Protein AF-A0A5N0E118-F1 (afdb_monomer)

Secondary structure (DSSP, 8-state):
----HHHHHHHHHHHHHHHHHHHHHHHHHHHHHHHHHHHT-STTGGGTHHHHHHHHHHHHHHHHHHHHHHHHHHHHHHHHHHHHHHHHHHHTTS--

Foldseek 3Di:
DPDPVVVLVVVLVVLVVVLVVLVVVLVVLVVVLVVCCVVCPDPNCVVCPVVSVVSVVVSVVSVVVSVVSNVVSVVVNVVSVVVVVVVVVVVVVPPD

Radius of gyration: 22.57 Å; Cα contacts (8 Å, |Δi|>4): 20; chains: 1; bounding box: 47×17×74 Å

Structure (mmCIF, N/CA/C/O backbone):
data_AF-A0A5N0E118-F1
#
_entry.id   AF-A0A5N0E118-F1
#
loop_
_atom_site.group_PDB
_atom_site.id
_atom_site.type_symbol
_atom_site.label_atom_id
_atom_site.label_alt_id
_atom_site.label_comp_id
_atom_site.label_asym_id
_atom_site.label_entity_id
_atom_site.label_seq_id
_atom_site.pdbx_PDB_ins_code
_atom_site.Cartn_x
_atom_site.Cartn_y
_atom_site.Cartn_z
_atom_site.occupancy
_atom_site.B_iso_or_equiv
_atom_site.auth_seq_id
_atom_site.auth_comp_id
_atom_site.auth_asym_id
_atom_site.auth_atom_id
_atom_site.pdbx_PDB_model_num
ATOM 1 N N . MET A 1 1 ? 30.232 -1.888 -22.569 1.00 47.09 1 MET A N 1
ATOM 2 C CA . MET A 1 1 ? 29.477 -2.824 -21.710 1.00 47.09 1 MET A CA 1
ATOM 3 C C . MET A 1 1 ? 28.189 -3.172 -22.433 1.00 47.09 1 MET A C 1
ATOM 5 O O . MET A 1 1 ? 27.470 -2.252 -22.798 1.00 47.09 1 MET A O 1
ATOM 9 N N . LYS A 1 2 ? 27.939 -4.455 -22.715 1.00 54.38 2 LYS A N 1
ATOM 10 C CA . LYS A 1 2 ? 26.610 -4.922 -23.131 1.00 54.38 2 LYS A CA 1
ATOM 11 C C . LYS A 1 2 ? 25.770 -4.949 -21.858 1.00 54.38 2 LYS A C 1
ATOM 13 O O . LYS A 1 2 ? 26.092 -5.720 -20.961 1.00 54.38 2 LYS A O 1
ATOM 18 N N . TYR A 1 3 ? 24.790 -4.065 -21.742 1.00 57.41 3 TYR A N 1
ATOM 19 C CA . TYR A 1 3 ? 23.772 -4.221 -20.711 1.00 57.41 3 TYR A CA 1
ATOM 20 C C . TYR A 1 3 ? 22.953 -5.467 -21.067 1.00 57.41 3 TYR A C 1
ATOM 22 O O . TYR A 1 3 ? 22.568 -5.640 -22.223 1.00 57.41 3 TYR A O 1
ATOM 30 N N . ASP A 1 4 ? 22.772 -6.371 -20.107 1.00 68.00 4 ASP A N 1
ATOM 31 C CA . ASP A 1 4 ? 21.910 -7.539 -20.270 1.00 68.00 4 ASP A CA 1
ATOM 32 C C . ASP A 1 4 ? 20.467 -7.125 -19.972 1.00 68.00 4 ASP A C 1
ATOM 34 O O . ASP A 1 4 ? 20.003 -7.158 -18.832 1.00 68.00 4 ASP A O 1
ATOM 38 N N . PHE A 1 5 ? 19.792 -6.642 -21.011 1.00 64.31 5 PHE A N 1
ATOM 39 C CA . PHE A 1 5 ? 18.444 -6.089 -20.919 1.00 64.31 5 PHE A CA 1
ATOM 40 C C . PHE A 1 5 ? 17.389 -7.142 -20.542 1.00 64.31 5 PHE A C 1
ATOM 42 O O . PHE A 1 5 ? 16.442 -6.810 -19.839 1.00 64.31 5 PHE A O 1
ATOM 49 N N . ASN A 1 6 ? 17.604 -8.422 -20.872 1.00 67.31 6 ASN A N 1
ATOM 50 C CA . ASN A 1 6 ? 16.721 -9.508 -20.427 1.00 67.31 6 ASN A CA 1
ATOM 51 C C . ASN A 1 6 ? 16.780 -9.685 -18.905 1.00 67.31 6 ASN A C 1
ATOM 53 O O . ASN A 1 6 ? 15.761 -9.878 -18.246 1.00 67.31 6 ASN A O 1
ATOM 57 N N . THR A 1 7 ? 17.985 -9.587 -18.341 1.00 66.88 7 THR A N 1
ATOM 58 C CA . THR A 1 7 ? 18.191 -9.619 -16.891 1.00 66.88 7 THR A CA 1
ATOM 59 C C . THR A 1 7 ? 17.564 -8.395 -16.212 1.00 66.88 7 THR A C 1
ATOM 61 O O . THR A 1 7 ? 17.068 -8.495 -15.095 1.00 66.88 7 THR A O 1
ATOM 64 N N . ILE A 1 8 ? 17.533 -7.238 -16.873 1.00 67.62 8 ILE A N 1
ATOM 65 C CA . ILE A 1 8 ? 16.884 -6.023 -16.356 1.00 67.62 8 ILE A CA 1
ATOM 66 C C . ILE A 1 8 ? 15.359 -6.182 -16.304 1.00 67.62 8 ILE A C 1
ATOM 68 O O . ILE A 1 8 ? 14.766 -5.907 -15.262 1.00 67.62 8 ILE A O 1
ATOM 72 N N . ASP A 1 9 ? 14.740 -6.664 -17.382 1.00 69.75 9 ASP A N 1
ATOM 73 C CA . ASP A 1 9 ? 13.287 -6.871 -17.441 1.00 69.75 9 ASP A CA 1
ATOM 74 C C . ASP A 1 9 ? 12.813 -7.894 -16.396 1.00 69.75 9 ASP A C 1
ATOM 76 O O . ASP A 1 9 ? 11.786 -7.689 -15.743 1.00 69.75 9 ASP A O 1
ATOM 80 N N . LEU A 1 10 ? 13.598 -8.956 -16.170 1.00 73.88 10 LEU A N 1
ATOM 81 C CA . LEU A 1 10 ? 13.361 -9.931 -15.099 1.00 73.88 10 LEU A CA 1
ATOM 82 C C . LEU A 1 10 ? 13.359 -9.277 -13.710 1.00 73.88 10 LEU A C 1
ATOM 84 O O . LEU A 1 10 ? 12.400 -9.450 -12.960 1.00 73.88 10 LEU A O 1
ATOM 88 N N . HIS A 1 11 ? 14.378 -8.478 -13.380 1.00 73.69 11 HIS A N 1
ATOM 89 C CA . HIS A 1 11 ? 14.440 -7.800 -12.080 1.00 73.69 11 HIS A CA 1
ATOM 90 C C . HIS A 1 11 ? 13.320 -6.762 -11.901 1.00 73.69 11 HIS A C 1
ATOM 92 O O . HIS A 1 11 ? 12.809 -6.594 -10.795 1.00 73.69 11 HIS A O 1
ATOM 98 N N . VAL A 1 12 ? 12.902 -6.070 -12.967 1.00 76.75 12 VAL A N 1
ATOM 99 C CA . VAL A 1 12 ? 11.754 -5.147 -12.920 1.00 76.75 12 VAL A CA 1
ATOM 100 C C . VAL A 1 12 ? 10.462 -5.907 -12.606 1.00 76.75 12 VAL A C 1
ATOM 102 O O . VAL A 1 12 ? 9.698 -5.475 -11.741 1.00 76.75 12 VAL A O 1
ATOM 105 N N . ALA A 1 13 ? 10.240 -7.061 -13.241 1.00 76.62 13 ALA A N 1
ATOM 106 C CA . ALA A 1 13 ? 9.082 -7.910 -12.967 1.00 76.62 13 ALA A CA 1
ATOM 107 C C . ALA A 1 13 ? 9.087 -8.461 -11.527 1.00 76.62 13 ALA A C 1
ATOM 109 O O . ALA A 1 13 ? 8.049 -8.458 -10.859 1.00 76.62 13 ALA A O 1
ATOM 110 N N . GLU A 1 14 ? 10.249 -8.876 -11.015 1.00 78.50 14 GLU A N 1
ATOM 111 C CA . GLU A 1 14 ? 10.415 -9.294 -9.617 1.00 78.50 14 GLU A CA 1
ATOM 112 C C . GLU A 1 14 ? 10.096 -8.153 -8.643 1.00 78.50 14 GLU A C 1
ATOM 114 O O . GLU A 1 14 ? 9.344 -8.345 -7.686 1.00 78.50 14 GLU A O 1
ATOM 119 N N . LEU A 1 15 ? 10.597 -6.943 -8.908 1.00 78.50 15 LEU A N 1
ATOM 120 C CA . LEU A 1 15 ? 10.321 -5.765 -8.085 1.00 78.50 15 LEU A CA 1
ATOM 121 C C . LEU A 1 15 ? 8.835 -5.387 -8.101 1.00 78.50 15 LEU A C 1
ATOM 123 O O . LEU A 1 15 ? 8.270 -5.089 -7.049 1.00 78.50 15 LEU A O 1
ATOM 127 N N . HIS A 1 16 ? 8.172 -5.450 -9.259 1.00 79.50 16 HIS A N 1
ATOM 128 C CA . HIS A 1 16 ? 6.718 -5.277 -9.347 1.00 79.50 16 HIS A CA 1
ATOM 129 C C . HIS A 1 16 ? 5.968 -6.340 -8.536 1.00 79.50 16 HIS A C 1
ATOM 131 O O . HIS A 1 16 ? 5.013 -6.007 -7.836 1.00 79.50 16 HIS A O 1
ATOM 137 N N . SER A 1 17 ? 6.412 -7.599 -8.571 1.00 81.94 17 SER A N 1
ATOM 138 C CA . SER A 1 17 ? 5.824 -8.674 -7.764 1.00 81.94 17 SER A CA 1
ATOM 139 C C . SER A 1 17 ? 5.966 -8.409 -6.262 1.00 81.94 17 SER A C 1
ATOM 141 O O . SER A 1 17 ? 4.997 -8.561 -5.517 1.00 81.94 17 SER A O 1
ATOM 143 N N . VAL A 1 18 ? 7.140 -7.954 -5.810 1.00 80.44 18 VAL A N 1
ATOM 144 C CA . VAL A 1 18 ? 7.370 -7.573 -4.406 1.00 80.44 18 VAL A CA 1
ATOM 145 C C . VAL A 1 18 ? 6.466 -6.408 -3.999 1.00 80.44 18 VAL A C 1
ATOM 147 O O . VAL A 1 18 ? 5.800 -6.490 -2.968 1.00 80.44 18 VAL A O 1
ATOM 150 N N . VAL A 1 19 ? 6.374 -5.357 -4.822 1.00 81.38 19 VAL A N 1
ATOM 151 C CA . VAL A 1 19 ? 5.490 -4.205 -4.567 1.00 81.38 19 VAL A CA 1
ATOM 152 C C . VAL A 1 19 ? 4.025 -4.639 -4.468 1.00 81.38 19 VAL A C 1
ATOM 154 O O . VAL A 1 19 ? 3.319 -4.205 -3.560 1.00 81.38 19 VAL A O 1
ATOM 157 N N . ASN A 1 20 ? 3.572 -5.541 -5.340 1.00 82.38 20 ASN A N 1
ATOM 158 C CA . ASN A 1 20 ? 2.213 -6.085 -5.283 1.00 82.38 20 ASN A CA 1
ATOM 159 C C . ASN A 1 20 ? 1.967 -6.906 -4.006 1.00 82.38 20 ASN A C 1
ATOM 161 O O . ASN A 1 20 ? 0.898 -6.793 -3.405 1.00 82.38 20 ASN A O 1
ATOM 165 N N . GLY A 1 21 ? 2.953 -7.693 -3.562 1.00 83.56 21 GLY A N 1
ATOM 166 C CA . GLY A 1 21 ? 2.895 -8.411 -2.285 1.00 83.56 21 GLY A CA 1
ATOM 167 C C . GLY A 1 21 ? 2.740 -7.454 -1.102 1.00 83.56 21 GLY A C 1
ATOM 168 O O . GLY A 1 21 ? 1.819 -7.596 -0.301 1.00 83.56 21 GLY A O 1
ATOM 169 N N . MET A 1 22 ? 3.554 -6.399 -1.066 1.00 80.25 22 MET A N 1
ATOM 170 C CA . MET A 1 22 ? 3.471 -5.354 -0.041 1.00 80.25 22 MET A CA 1
ATOM 171 C C . MET A 1 22 ? 2.113 -4.624 -0.061 1.00 80.25 22 MET A C 1
ATOM 173 O O . MET A 1 22 ? 1.557 -4.310 0.991 1.00 80.25 22 MET A O 1
ATOM 177 N N . GLN A 1 23 ? 1.528 -4.391 -1.241 1.00 83.50 23 GLN A N 1
ATOM 178 C CA . GLN A 1 23 ? 0.181 -3.818 -1.379 1.00 83.50 23 GLN A CA 1
ATOM 179 C C . GLN A 1 23 ? -0.903 -4.743 -0.787 1.00 83.50 23 GLN A C 1
ATOM 181 O O . GLN A 1 23 ? -1.874 -4.279 -0.174 1.00 83.50 23 GLN A O 1
ATOM 186 N N . SER A 1 24 ? -0.739 -6.058 -0.957 1.00 85.44 24 SER A N 1
ATOM 187 C CA . SER A 1 24 ? -1.619 -7.064 -0.356 1.00 85.44 24 SER A CA 1
ATOM 188 C C . SER A 1 24 ? -1.526 -7.040 1.171 1.00 85.44 24 SER A C 1
ATOM 190 O O . SER A 1 24 ? -2.559 -7.006 1.841 1.00 85.44 24 SER A O 1
ATOM 192 N N . ASP A 1 25 ? -0.316 -6.930 1.725 1.00 82.50 25 ASP A N 1
ATOM 193 C CA . ASP A 1 25 ? -0.103 -6.833 3.173 1.00 82.50 25 ASP A CA 1
ATOM 194 C C . ASP A 1 25 ? -0.801 -5.611 3.782 1.00 82.50 25 ASP A C 1
ATOM 196 O O . ASP A 1 25 ? -1.472 -5.736 4.807 1.00 82.50 25 ASP A O 1
ATOM 200 N N . VAL A 1 26 ? -0.746 -4.446 3.127 1.00 82.75 26 VAL A N 1
ATOM 201 C CA . VAL A 1 26 ? -1.490 -3.250 3.575 1.00 82.75 26 VAL A CA 1
ATOM 202 C C . VAL A 1 26 ? -2.993 -3.499 3.595 1.00 82.75 26 VAL A C 1
ATOM 204 O O . VAL A 1 26 ? -3.689 -3.094 4.527 1.00 82.75 26 VAL A O 1
ATOM 207 N N . THR A 1 27 ? -3.508 -4.173 2.568 1.00 85.44 27 THR A N 1
ATOM 208 C CA . THR A 1 27 ? -4.933 -4.514 2.483 1.00 85.44 27 THR A CA 1
ATOM 209 C C . THR A 1 27 ? -5.334 -5.435 3.638 1.00 85.44 27 THR A C 1
ATOM 211 O O . THR A 1 27 ? -6.350 -5.195 4.292 1.00 85.44 27 THR A O 1
ATOM 214 N N . ASN A 1 28 ? -4.496 -6.425 3.954 1.00 84.75 28 ASN A N 1
ATOM 215 C CA . ASN A 1 28 ? -4.706 -7.342 5.073 1.00 84.75 28 ASN A CA 1
ATOM 216 C C . ASN A 1 28 ? -4.648 -6.624 6.430 1.00 84.75 28 ASN A C 1
ATOM 218 O O . ASN A 1 28 ? -5.510 -6.853 7.280 1.00 84.75 28 ASN A O 1
ATOM 222 N N . VAL A 1 29 ? -3.688 -5.714 6.628 1.00 82.38 29 VAL A N 1
ATOM 223 C CA . VAL A 1 29 ? -3.577 -4.890 7.845 1.00 82.38 29 VAL A CA 1
ATOM 224 C C . VAL A 1 29 ? -4.813 -4.009 8.028 1.00 82.38 29 VAL A C 1
ATOM 226 O O . VAL A 1 29 ? -5.370 -3.952 9.124 1.00 82.38 29 VAL A O 1
ATOM 2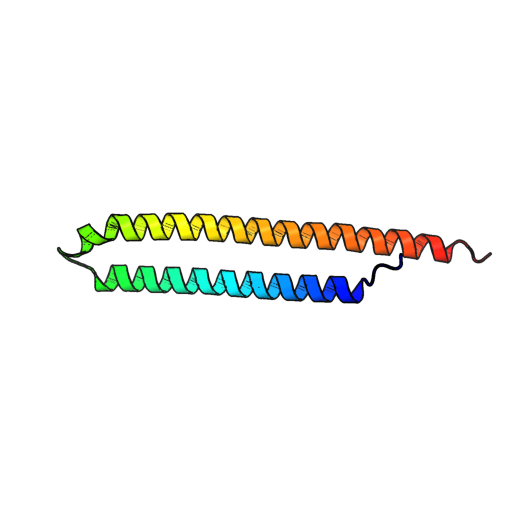29 N N . ASN A 1 30 ? -5.303 -3.380 6.957 1.00 83.44 30 ASN A N 1
ATOM 230 C CA . ASN A 1 30 ? -6.529 -2.583 7.001 1.00 83.44 30 ASN A CA 1
ATOM 231 C C . ASN A 1 30 ? -7.764 -3.437 7.324 1.00 83.44 30 ASN A C 1
ATOM 233 O O . ASN A 1 30 ? -8.620 -3.004 8.096 1.00 83.44 30 ASN A O 1
ATOM 237 N N . ALA A 1 31 ? -7.854 -4.656 6.788 1.00 85.44 31 ALA A N 1
ATOM 238 C CA . ALA A 1 31 ? -8.936 -5.582 7.116 1.00 85.44 31 ALA A CA 1
ATOM 239 C C . ALA A 1 31 ? -8.893 -6.012 8.595 1.00 85.44 31 ALA A C 1
ATOM 241 O O . ALA A 1 31 ? -9.916 -5.983 9.281 1.00 85.44 31 ALA A O 1
ATOM 242 N N . LEU A 1 32 ? -7.703 -6.334 9.115 1.00 83.44 32 LEU A N 1
ATOM 243 C CA . LEU A 1 32 ? -7.469 -6.611 10.538 1.00 83.44 32 LEU A CA 1
ATOM 244 C C . LEU A 1 32 ? -7.856 -5.422 11.421 1.00 83.44 32 LEU A C 1
ATOM 246 O O . LEU A 1 32 ? -8.503 -5.617 12.448 1.00 83.44 32 LEU A O 1
ATOM 250 N N . LYS A 1 33 ? -7.525 -4.195 11.002 1.00 7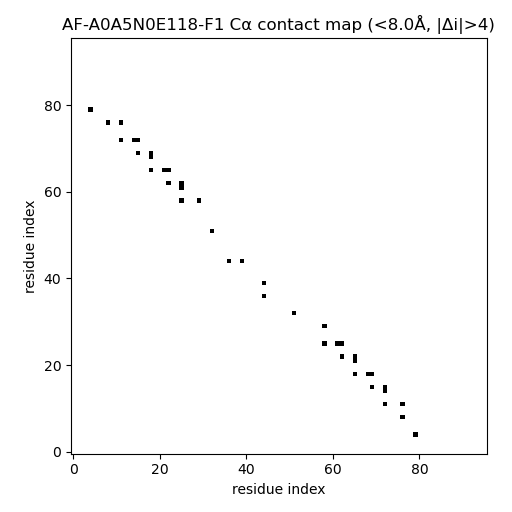9.56 33 LYS A N 1
ATOM 251 C CA . LYS A 1 33 ? -7.930 -2.963 11.690 1.00 79.56 33 LYS A CA 1
ATOM 252 C C . LYS A 1 33 ? -9.449 -2.859 11.806 1.00 79.56 33 LYS A C 1
ATOM 254 O O . LYS A 1 33 ? -9.965 -2.630 12.894 1.00 79.56 33 LYS A O 1
ATOM 259 N N . GLN A 1 34 ? -10.169 -3.041 10.698 1.00 82.19 34 GLN A N 1
ATOM 260 C CA . GLN A 1 34 ? -11.634 -2.959 10.691 1.00 82.19 34 GLN A CA 1
ATOM 261 C C . GLN A 1 34 ? -12.271 -4.037 11.567 1.00 82.19 34 GLN A C 1
ATOM 263 O O . GLN A 1 34 ? -13.229 -3.766 12.293 1.00 82.19 34 GLN A O 1
ATOM 268 N N . LYS A 1 35 ? -11.698 -5.244 11.556 1.00 83.81 35 LYS A N 1
ATOM 269 C CA . LYS A 1 35 ? -12.114 -6.316 12.456 1.00 83.81 35 LYS A CA 1
ATOM 270 C C . LYS A 1 35 ? -11.903 -5.929 13.920 1.00 83.81 35 LYS A C 1
ATOM 272 O O . LYS A 1 35 ? -12.840 -6.027 14.698 1.00 83.81 35 L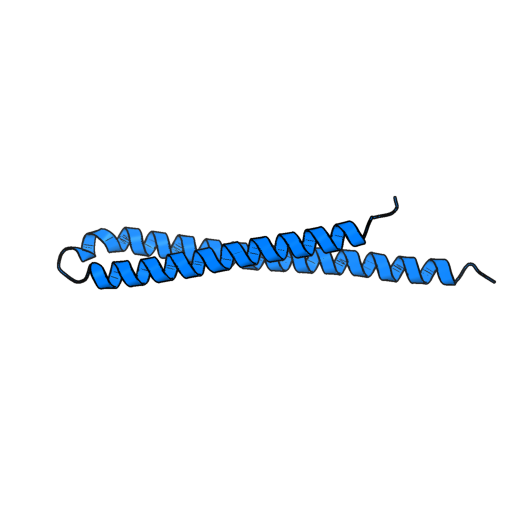YS A O 1
ATOM 277 N N . LEU A 1 36 ? -10.728 -5.405 14.276 1.00 79.38 36 LEU A N 1
ATOM 278 C CA . LEU A 1 36 ? -10.442 -4.936 15.635 1.00 79.38 36 LEU A CA 1
ATOM 279 C C . LEU A 1 36 ? -11.396 -3.820 16.073 1.00 79.38 36 LEU A 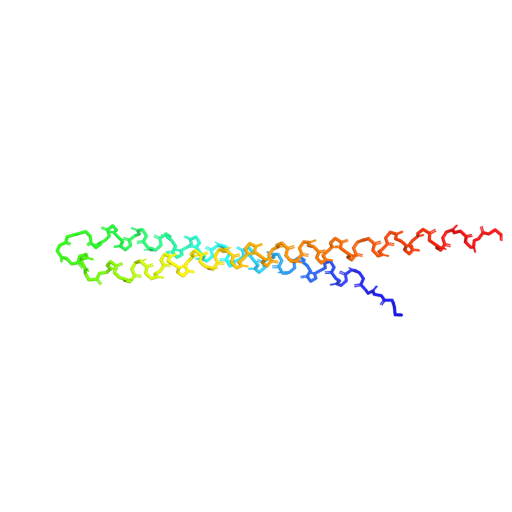C 1
ATOM 281 O O . LEU A 1 36 ? -11.901 -3.870 17.185 1.00 79.38 36 LEU A O 1
ATOM 285 N N . LEU A 1 37 ? -11.689 -2.843 15.212 1.00 77.81 37 LEU A N 1
ATOM 286 C CA . LEU A 1 37 ? -12.655 -1.780 15.517 1.00 77.81 37 LEU A CA 1
ATOM 287 C C . LEU A 1 37 ? -14.068 -2.324 15.758 1.00 77.81 37 LEU A C 1
ATOM 289 O O . LEU A 1 37 ? -14.780 -1.811 16.618 1.00 77.81 37 LEU A O 1
ATOM 293 N N . THR A 1 38 ? -14.452 -3.365 15.021 1.00 82.44 38 THR A N 1
ATOM 294 C CA . THR A 1 38 ? -15.741 -4.047 15.196 1.00 82.44 38 THR A CA 1
ATOM 295 C C . THR A 1 38 ? -15.770 -4.854 16.496 1.00 82.44 38 THR A C 1
ATOM 297 O O . THR A 1 38 ? -16.749 -4.791 17.232 1.00 82.44 38 THR A O 1
ATOM 300 N N . ASP A 1 39 ? -14.691 -5.571 16.811 1.00 79.12 39 ASP A N 1
ATOM 301 C CA . ASP A 1 39 ? -14.592 -6.402 18.016 1.00 79.12 39 ASP A CA 1
ATOM 302 C C . ASP A 1 39 ? -14.472 -5.549 19.296 1.00 79.12 39 ASP A C 1
ATOM 304 O O . ASP A 1 39 ? -14.886 -5.971 20.375 1.00 79.12 39 ASP A O 1
ATOM 308 N N . LEU A 1 40 ? -13.924 -4.333 19.190 1.00 75.62 40 LEU A N 1
ATOM 309 C C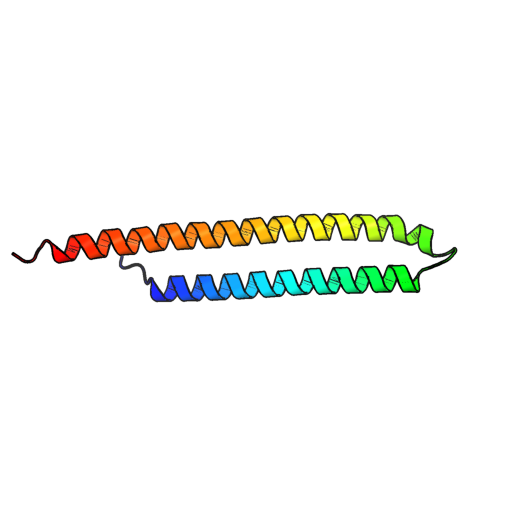A . LEU A 1 40 ? -13.654 -3.435 20.317 1.00 75.62 40 LEU A CA 1
ATOM 310 C C . LEU A 1 40 ? -14.785 -2.437 20.616 1.00 75.62 40 LEU A C 1
ATOM 312 O O . LEU A 1 40 ? -14.580 -1.511 21.401 1.00 75.62 40 LEU A O 1
ATOM 316 N N . THR A 1 41 ? -15.986 -2.598 20.051 1.00 70.44 41 THR A N 1
ATOM 317 C CA . THR A 1 41 ? -17.106 -1.681 20.325 1.00 70.44 41 THR A CA 1
ATOM 318 C C . THR A 1 41 ? -17.507 -1.693 21.809 1.00 70.44 41 THR A C 1
ATOM 320 O O . THR A 1 41 ? -17.882 -2.735 22.345 1.00 70.44 41 THR A O 1
ATOM 323 N N . GLY A 1 42 ? -17.454 -0.533 22.480 1.00 69.19 42 GLY A N 1
ATOM 324 C CA . GLY A 1 42 ? -17.841 -0.359 23.889 1.00 69.19 42 GLY A CA 1
ATOM 325 C C . GLY A 1 42 ? -16.832 0.459 24.706 1.00 69.19 42 GLY A C 1
ATOM 326 O O . GLY A 1 42 ? -15.917 1.065 24.156 1.00 69.19 42 GLY A O 1
ATOM 327 N N . ALA A 1 43 ? -16.969 0.466 26.038 1.00 62.91 43 ALA A N 1
ATOM 328 C CA . ALA A 1 43 ? -16.121 1.252 26.952 1.00 62.91 43 ALA A CA 1
ATOM 329 C C . ALA A 1 43 ? -14.608 0.919 26.882 1.00 62.91 43 ALA A C 1
ATOM 331 O O . ALA A 1 43 ? -13.792 1.689 27.381 1.00 62.91 43 ALA A O 1
ATOM 332 N N . GLY A 1 44 ? -14.225 -0.196 26.243 1.00 65.44 44 GLY A N 1
ATOM 333 C CA . GLY A 1 44 ? -12.831 -0.576 25.982 1.00 65.44 44 GLY A CA 1
ATOM 334 C C . GLY A 1 44 ? -12.197 0.068 24.739 1.00 65.44 44 GLY A C 1
ATOM 335 O O . GLY A 1 44 ? -10.981 -0.012 24.589 1.00 65.44 44 GLY A O 1
ATOM 336 N N . ALA A 1 45 ? -12.974 0.729 23.871 1.00 69.62 45 ALA A N 1
ATOM 337 C CA . ALA A 1 45 ? -12.496 1.293 22.601 1.00 69.62 45 ALA A CA 1
ATOM 338 C C . ALA A 1 45 ? -11.542 2.489 22.770 1.00 69.62 45 ALA A C 1
ATOM 340 O O . ALA A 1 45 ? -10.606 2.649 21.986 1.00 69.62 45 ALA A O 1
ATOM 341 N N . ALA A 1 46 ? -11.742 3.303 23.813 1.00 69.44 46 ALA A N 1
ATOM 342 C CA . ALA A 1 46 ? -11.028 4.569 24.011 1.00 69.44 46 ALA A CA 1
ATOM 343 C C . ALA A 1 46 ? -9.499 4.400 24.151 1.00 69.44 46 ALA A C 1
ATOM 345 O O . ALA A 1 46 ? -8.737 5.292 23.790 1.00 69.44 46 ALA A O 1
ATOM 346 N N . GLY A 1 47 ? -9.026 3.241 24.628 1.00 72.81 47 GLY A N 1
ATOM 347 C CA . GLY A 1 47 ? -7.590 2.943 24.723 1.00 72.81 47 GLY A CA 1
ATOM 348 C C . GLY A 1 47 ? -6.927 2.623 23.378 1.00 72.81 47 GLY A C 1
ATOM 349 O O . GLY A 1 47 ? -5.709 2.735 23.247 1.00 72.81 47 GLY A O 1
ATOM 350 N N . TYR A 1 48 ? -7.713 2.247 22.368 1.00 76.44 48 TYR A N 1
ATOM 351 C CA . TYR A 1 48 ? -7.204 1.821 21.066 1.00 76.44 48 TYR A CA 1
ATOM 352 C C . TYR A 1 48 ? -7.173 2.944 20.034 1.00 76.44 48 TYR A C 1
ATOM 354 O O . TYR A 1 48 ? -6.505 2.788 19.018 1.00 76.44 48 TYR A O 1
ATOM 362 N N . GLU A 1 49 ? -7.811 4.087 20.288 1.00 77.94 49 GLU A N 1
ATOM 363 C CA . GLU A 1 49 ? -7.863 5.216 19.347 1.00 77.94 49 GLU A CA 1
ATOM 364 C C . GLU A 1 49 ? -6.468 5.683 18.915 1.00 77.94 49 GLU A C 1
ATOM 366 O O . GLU A 1 49 ? -6.211 5.854 17.726 1.00 77.94 49 GLU A O 1
ATOM 371 N N . GLN A 1 50 ? -5.529 5.806 19.860 1.00 80.50 50 GLN A N 1
ATOM 372 C CA . GLN A 1 50 ? -4.148 6.202 19.559 1.00 80.50 50 GLN A CA 1
ATOM 373 C C . GLN A 1 50 ? -3.406 5.148 18.730 1.00 80.50 50 GLN A C 1
ATOM 375 O O . GLN A 1 50 ? -2.660 5.491 17.813 1.00 80.50 50 GLN A O 1
ATOM 380 N N . ILE A 1 51 ? -3.625 3.864 19.026 1.00 81.19 51 ILE A N 1
ATOM 381 C CA . ILE A 1 51 ? -3.013 2.750 18.291 1.00 81.19 51 ILE A CA 1
ATOM 382 C C . ILE A 1 51 ? -3.581 2.694 16.869 1.00 81.19 51 ILE A C 1
ATOM 384 O O . ILE A 1 51 ? -2.823 2.543 15.914 1.00 81.19 51 ILE A O 1
ATOM 388 N N . MET A 1 52 ? -4.894 2.871 16.718 1.00 80.88 52 MET A N 1
ATOM 389 C CA . MET A 1 52 ? -5.580 2.891 15.426 1.00 80.88 52 MET A CA 1
ATOM 390 C C . MET A 1 52 ? -5.151 4.096 14.587 1.00 80.88 52 MET A C 1
ATOM 392 O O . MET A 1 52 ? -4.835 3.930 13.413 1.00 80.88 52 MET A O 1
ATOM 396 N N . ALA A 1 53 ? -5.034 5.280 15.192 1.00 83.69 53 ALA A N 1
ATOM 397 C CA . ALA A 1 53 ? -4.524 6.473 14.520 1.00 83.69 53 ALA A CA 1
ATOM 398 C C . ALA A 1 53 ? -3.060 6.305 14.075 1.00 83.69 53 ALA A C 1
ATOM 400 O O . ALA A 1 53 ? -2.697 6.677 12.957 1.00 83.69 53 ALA A O 1
ATOM 401 N N . ALA A 1 54 ? -2.212 5.707 14.919 1.00 84.31 54 ALA A N 1
ATOM 402 C CA . ALA A 1 54 ? -0.829 5.404 14.562 1.00 84.31 54 ALA A CA 1
ATOM 403 C C . ALA A 1 54 ? -0.742 4.365 13.433 1.00 84.31 54 ALA A C 1
ATOM 405 O O . ALA A 1 54 ? 0.100 4.496 12.541 1.00 84.31 54 ALA A O 1
ATOM 406 N N . LEU A 1 55 ? -1.610 3.350 13.454 1.00 82.75 55 LEU A N 1
ATOM 407 C CA . LEU A 1 55 ? -1.696 2.337 12.407 1.00 82.75 55 LEU A CA 1
ATOM 408 C C . LEU A 1 55 ? -2.158 2.941 11.077 1.00 82.75 55 LEU A C 1
ATOM 410 O O . LEU A 1 55 ? -1.578 2.618 10.042 1.00 82.75 55 LEU A O 1
ATOM 414 N N . ASP A 1 56 ? -3.133 3.849 11.102 1.00 83.94 56 ASP A N 1
ATOM 415 C CA . ASP A 1 56 ? -3.607 4.558 9.910 1.00 83.94 56 ASP A CA 1
ATOM 416 C C . ASP A 1 56 ? -2.52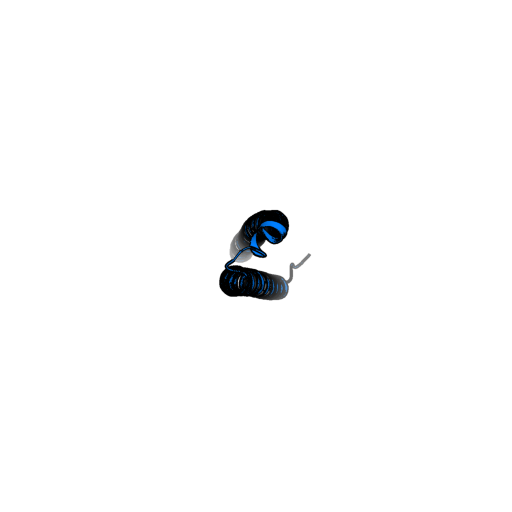5 5.438 9.301 1.00 83.94 56 ASP A C 1
ATOM 418 O O . ASP A 1 56 ? -2.248 5.343 8.106 1.00 83.94 56 ASP A O 1
ATOM 422 N N . ASN A 1 57 ? -1.841 6.223 10.132 1.00 86.50 57 ASN A N 1
ATOM 423 C CA . ASN A 1 57 ? -0.735 7.055 9.679 1.00 86.50 57 ASN A CA 1
ATOM 424 C C . ASN A 1 57 ? 0.378 6.203 9.040 1.00 86.50 57 ASN A C 1
ATOM 426 O O . ASN A 1 57 ? 0.813 6.473 7.920 1.00 86.50 57 ASN A O 1
ATOM 430 N N . LYS A 1 58 ? 0.787 5.113 9.705 1.00 83.50 58 LYS A N 1
ATOM 431 C CA . LYS A 1 58 ? 1.803 4.192 9.173 1.00 83.50 58 LYS A CA 1
ATOM 432 C C . LYS A 1 58 ? 1.355 3.522 7.874 1.00 83.50 58 LYS A C 1
ATOM 434 O O . LYS A 1 58 ? 2.161 3.422 6.953 1.00 83.50 58 LYS A O 1
ATOM 439 N N . SER A 1 59 ? 0.094 3.103 7.780 1.00 82.06 59 SER A N 1
ATOM 440 C CA . SER A 1 59 ? -0.458 2.474 6.572 1.00 82.06 59 SER A CA 1
ATOM 441 C C . SER A 1 59 ? -0.504 3.453 5.399 1.00 82.06 59 SER A C 1
ATOM 443 O O . SER A 1 59 ? -0.181 3.082 4.272 1.00 82.06 59 SER A O 1
ATOM 445 N N . GLN A 1 60 ? -0.832 4.720 5.659 1.00 84.69 60 GLN A N 1
ATOM 446 C CA . GLN A 1 60 ? -0.809 5.776 4.650 1.00 84.69 60 GLN A CA 1
ATOM 447 C C . GLN A 1 60 ? 0.618 6.064 4.163 1.00 84.69 60 GLN A C 1
ATOM 449 O O . GLN A 1 60 ? 0.865 6.024 2.960 1.00 84.69 60 GLN A O 1
ATOM 454 N N . ILE A 1 61 ? 1.578 6.252 5.078 1.00 83.94 61 ILE A N 1
ATOM 455 C CA . ILE A 1 61 ? 2.999 6.446 4.730 1.00 83.94 61 ILE A CA 1
ATOM 456 C C . ILE A 1 61 ? 3.532 5.268 3.910 1.00 83.94 61 ILE A C 1
ATOM 458 O O . ILE A 1 61 ? 4.295 5.457 2.958 1.00 83.94 61 ILE A O 1
ATOM 462 N N . TYR A 1 62 ? 3.146 4.048 4.276 1.00 81.62 62 TYR A N 1
ATOM 463 C CA . TYR A 1 62 ? 3.577 2.849 3.575 1.00 81.62 62 TYR A CA 1
ATOM 464 C C . TYR A 1 62 ? 2.996 2.786 2.155 1.00 81.62 62 TYR A C 1
ATOM 466 O O . TYR A 1 62 ? 3.752 2.578 1.209 1.00 81.62 62 TYR A O 1
ATOM 474 N N . ASN A 1 63 ? 1.700 3.068 1.976 1.00 84.06 63 ASN A N 1
ATOM 475 C CA . ASN A 1 63 ? 1.077 3.188 0.651 1.00 84.06 63 ASN A CA 1
ATOM 476 C C . ASN A 1 63 ? 1.742 4.267 -0.215 1.00 84.06 63 ASN A C 1
ATOM 478 O O . ASN A 1 63 ? 2.028 4.033 -1.389 1.00 84.06 63 ASN A O 1
ATOM 482 N N . ASP A 1 64 ? 2.031 5.436 0.353 1.00 85.62 64 ASP A N 1
ATOM 483 C CA . ASP A 1 64 ? 2.708 6.514 -0.371 1.00 85.62 64 ASP A CA 1
ATOM 484 C C . ASP A 1 64 ? 4.119 6.099 -0.798 1.00 85.62 64 ASP A C 1
ATOM 486 O O . ASP A 1 64 ? 4.558 6.396 -1.912 1.00 85.62 64 ASP A O 1
ATOM 490 N N . THR A 1 65 ? 4.832 5.385 0.073 1.00 81.56 65 THR A N 1
ATOM 491 C CA . THR A 1 65 ? 6.160 4.834 -0.222 1.00 81.56 65 THR A CA 1
ATOM 492 C C . THR A 1 65 ? 6.098 3.787 -1.332 1.00 81.56 65 THR A C 1
ATOM 494 O O . THR A 1 65 ? 6.915 3.843 -2.250 1.00 81.56 65 THR A O 1
ATOM 497 N N . LEU A 1 66 ? 5.112 2.885 -1.307 1.00 83.25 66 LEU A N 1
ATOM 498 C CA . LEU A 1 66 ? 4.904 1.893 -2.366 1.00 83.25 66 LEU A CA 1
ATOM 499 C C . LEU A 1 66 ? 4.594 2.543 -3.711 1.00 83.25 66 LEU A C 1
ATOM 501 O O . LEU A 1 66 ? 5.187 2.173 -4.722 1.00 83.25 66 LEU A O 1
ATOM 505 N N . ASN A 1 67 ? 3.727 3.556 -3.724 1.00 84.06 67 AS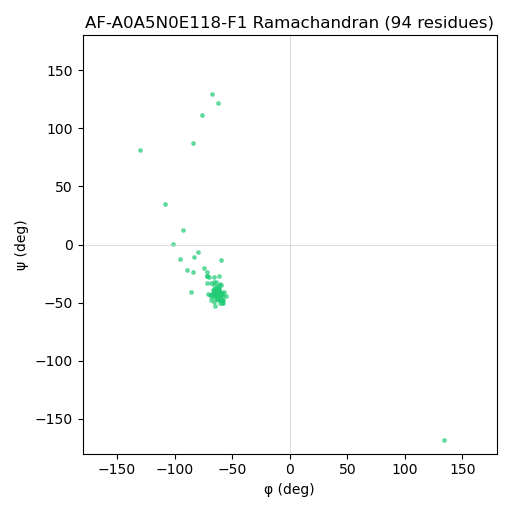N A N 1
ATOM 506 C CA . ASN A 1 67 ? 3.414 4.296 -4.941 1.00 84.06 67 ASN A CA 1
ATOM 507 C C . ASN A 1 67 ? 4.657 4.981 -5.521 1.00 84.06 67 ASN A C 1
ATOM 509 O O . ASN A 1 67 ? 4.900 4.897 -6.724 1.00 84.06 67 ASN A O 1
ATOM 513 N N . LYS A 1 68 ? 5.477 5.614 -4.672 1.00 84.38 68 LYS A N 1
ATOM 514 C CA . LYS A 1 68 ? 6.752 6.218 -5.091 1.00 84.38 68 LYS A CA 1
ATOM 515 C C . LYS A 1 68 ? 7.728 5.176 -5.629 1.00 84.38 68 LYS A C 1
ATOM 517 O O . LYS A 1 68 ? 8.360 5.425 -6.650 1.00 84.38 68 LYS A O 1
ATOM 522 N N . LEU A 1 69 ? 7.833 4.019 -4.974 1.00 81.75 69 LEU A N 1
ATOM 523 C CA . LEU A 1 69 ? 8.696 2.928 -5.418 1.00 81.75 69 LEU A CA 1
ATOM 524 C C . LEU A 1 69 ? 8.249 2.391 -6.782 1.00 81.75 69 LEU A C 1
ATOM 526 O O . LEU A 1 69 ? 9.078 2.252 -7.676 1.00 81.75 69 LEU A O 1
ATOM 530 N N . ARG A 1 70 ? 6.944 2.175 -6.975 1.00 83.81 70 ARG A N 1
ATOM 531 C CA . ARG A 1 70 ? 6.380 1.748 -8.261 1.00 83.81 70 ARG A CA 1
ATOM 532 C C . ARG A 1 70 ? 6.702 2.743 -9.375 1.00 83.81 70 ARG A C 1
ATOM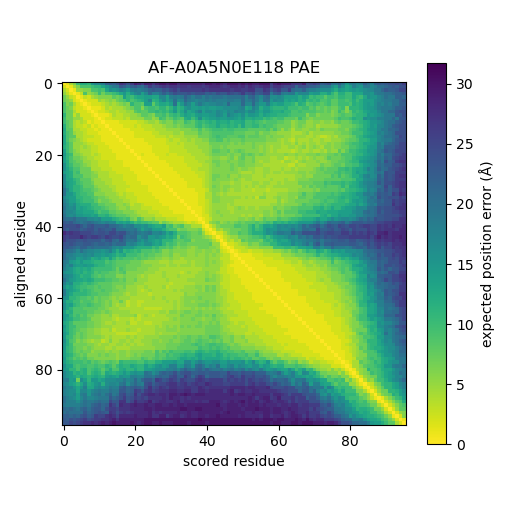 534 O O . ARG A 1 70 ? 7.197 2.343 -10.419 1.00 83.81 70 ARG A O 1
ATOM 541 N N . LEU A 1 71 ? 6.493 4.038 -9.125 1.00 83.62 71 LEU A N 1
ATOM 542 C CA . LEU A 1 71 ? 6.826 5.094 -10.086 1.00 83.62 71 LEU A CA 1
ATOM 543 C C . LEU A 1 71 ? 8.325 5.132 -10.412 1.00 83.62 71 LEU A C 1
ATOM 545 O O . LEU A 1 71 ? 8.685 5.309 -11.571 1.00 83.62 71 LEU A O 1
ATOM 549 N N . ALA A 1 72 ? 9.195 4.944 -9.417 1.00 79.75 72 ALA A N 1
ATOM 550 C CA . ALA A 1 72 ? 10.639 4.901 -9.631 1.00 79.75 72 ALA A CA 1
ATOM 551 C C . ALA A 1 72 ? 11.068 3.683 -10.468 1.00 79.75 72 ALA A C 1
ATOM 553 O O . ALA A 1 72 ? 11.925 3.822 -11.339 1.00 79.75 72 ALA A O 1
ATOM 554 N N . ILE A 1 73 ? 10.456 2.513 -10.240 1.00 79.69 73 ILE A N 1
ATOM 555 C CA . ILE A 1 73 ? 10.684 1.306 -11.049 1.00 79.69 73 ILE A CA 1
ATOM 556 C C . ILE A 1 73 ? 10.227 1.541 -12.493 1.00 79.69 73 ILE A C 1
ATOM 558 O O . ILE A 1 73 ? 10.982 1.259 -13.422 1.00 79.69 73 ILE A O 1
ATOM 562 N N . ASP A 1 74 ? 9.033 2.105 -12.690 1.00 82.12 74 ASP A N 1
ATOM 563 C CA . ASP A 1 74 ? 8.490 2.383 -14.023 1.00 82.12 74 ASP A CA 1
ATOM 564 C C . ASP A 1 74 ? 9.350 3.401 -14.790 1.00 82.12 74 ASP A C 1
ATOM 566 O O . ASP A 1 74 ? 9.580 3.250 -15.991 1.00 82.12 74 ASP A O 1
ATOM 570 N N . GLU A 1 75 ? 9.852 4.434 -14.109 1.00 82.94 75 GLU A N 1
ATOM 571 C CA . GLU A 1 75 ? 10.733 5.438 -14.711 1.00 82.94 75 GLU A CA 1
ATOM 572 C C . GLU A 1 75 ? 12.099 4.844 -15.082 1.00 82.94 75 GLU A C 1
ATOM 574 O O . GLU A 1 75 ? 12.595 5.062 -16.191 1.00 82.94 75 GLU A O 1
ATOM 579 N N . ALA A 1 76 ? 12.681 4.024 -14.200 1.00 76.94 76 ALA A N 1
ATOM 580 C CA . ALA A 1 76 ? 13.911 3.296 -14.495 1.00 76.94 76 ALA A CA 1
ATOM 581 C C . ALA A 1 76 ? 13.732 2.378 -15.717 1.00 76.94 76 ALA A C 1
ATOM 583 O O . ALA A 1 76 ? 14.525 2.451 -16.657 1.00 76.94 76 ALA A O 1
ATOM 584 N N . ALA A 1 77 ? 12.650 1.595 -15.762 1.00 76.38 77 ALA A N 1
ATOM 585 C CA . ALA A 1 77 ? 12.331 0.722 -16.890 1.00 76.38 77 ALA A CA 1
ATOM 586 C C . ALA A 1 77 ? 12.181 1.510 -18.207 1.00 76.38 77 ALA A C 1
ATOM 588 O O . ALA A 1 77 ? 12.739 1.127 -19.241 1.00 76.38 77 ALA A O 1
ATOM 589 N N . LYS A 1 78 ? 11.505 2.669 -18.181 1.00 74.31 78 LYS A N 1
ATOM 590 C CA . LYS A 1 78 ? 11.380 3.546 -19.358 1.00 74.31 78 LYS A CA 1
ATOM 591 C C . LYS A 1 78 ? 12.732 4.039 -19.858 1.00 74.31 78 LYS A C 1
ATOM 593 O O . LYS A 1 78 ? 13.000 3.901 -21.054 1.00 74.31 78 LYS A O 1
ATOM 598 N N . HIS A 1 79 ? 13.587 4.580 -18.990 1.00 71.56 79 HIS A N 1
ATOM 599 C CA . HIS A 1 79 ? 14.920 5.052 -19.383 1.00 71.56 79 HIS A CA 1
ATOM 600 C C . HIS A 1 79 ? 15.789 3.931 -19.970 1.00 71.56 79 HIS A C 1
ATOM 602 O O . HIS A 1 79 ? 16.547 4.151 -20.921 1.00 71.56 79 HIS A O 1
ATOM 608 N N . MET A 1 80 ? 15.637 2.714 -19.452 1.00 66.19 80 MET A N 1
ATOM 609 C CA . ME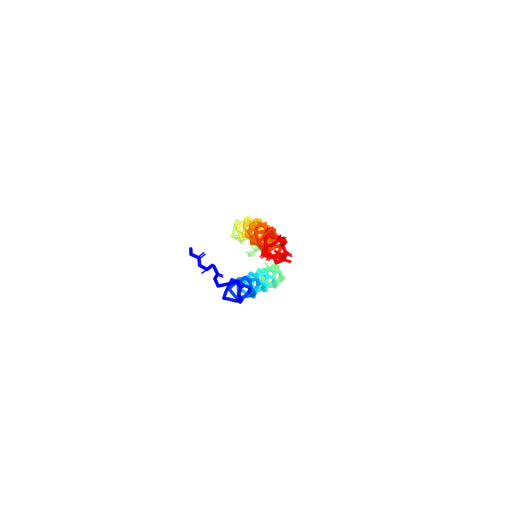T A 1 80 ? 16.344 1.540 -19.955 1.00 66.19 80 MET A CA 1
ATOM 610 C C . MET A 1 80 ? 15.844 1.137 -21.352 1.00 66.19 80 MET A C 1
ATOM 612 O O . MET A 1 80 ? 16.669 0.960 -22.248 1.00 66.19 80 MET A O 1
ATOM 616 N N . SER A 1 81 ? 14.527 1.142 -21.602 1.00 63.47 81 SER A N 1
ATOM 617 C CA . SER A 1 81 ? 13.964 0.865 -22.942 1.00 63.47 81 SER A CA 1
ATOM 618 C C . SER A 1 81 ? 14.350 1.905 -24.012 1.00 63.47 81 SER A C 1
ATOM 620 O O . SER A 1 81 ? 14.546 1.576 -25.181 1.00 63.47 81 SER A O 1
ATOM 622 N N . HIS A 1 82 ? 14.526 3.178 -23.635 1.00 59.34 82 HIS A N 1
ATOM 623 C CA . HIS A 1 82 ? 14.967 4.220 -24.574 1.00 59.34 82 HIS A CA 1
ATOM 624 C C . HIS A 1 82 ? 16.432 4.037 -24.990 1.00 59.34 82 HIS A C 1
ATOM 626 O O . HIS A 1 82 ? 16.819 4.404 -26.102 1.00 59.34 82 HIS A O 1
ATOM 632 N N . THR A 1 83 ? 17.241 3.436 -24.117 1.00 57.81 83 THR A N 1
ATOM 633 C CA . THR A 1 83 ? 18.637 3.103 -24.416 1.00 57.81 83 THR A CA 1
ATOM 634 C C . THR A 1 83 ? 18.727 1.941 -25.418 1.00 57.81 83 THR A C 1
ATOM 636 O O . THR A 1 83 ? 19.610 1.951 -26.277 1.00 57.81 83 THR A O 1
ATOM 639 N N . ASP A 1 84 ? 17.781 0.996 -25.371 1.00 55.81 84 ASP A N 1
ATOM 640 C CA . ASP A 1 84 ? 17.654 -0.121 -26.319 1.00 55.81 84 ASP A CA 1
ATOM 641 C C . ASP A 1 84 ? 17.324 0.358 -27.748 1.00 55.81 84 ASP A C 1
ATOM 643 O O . ASP A 1 84 ? 18.080 0.110 -28.694 1.00 55.81 84 ASP A O 1
ATOM 647 N N . ASN A 1 85 ? 16.275 1.175 -27.903 1.00 53.50 85 ASN A N 1
ATOM 648 C CA . ASN A 1 85 ? 15.879 1.710 -29.214 1.00 53.50 85 ASN A CA 1
ATOM 649 C C . ASN A 1 85 ? 16.960 2.601 -29.856 1.00 53.50 85 ASN A C 1
ATOM 651 O O . ASN A 1 85 ? 17.158 2.580 -31.075 1.00 53.50 85 ASN A O 1
ATOM 655 N N . ALA A 1 86 ? 17.700 3.369 -29.050 1.00 54.25 86 ALA A N 1
ATOM 656 C CA . ALA A 1 86 ? 18.759 4.248 -29.544 1.00 54.25 86 ALA A CA 1
ATOM 657 C C . ALA A 1 86 ? 20.014 3.492 -30.025 1.00 54.25 86 ALA A C 1
ATOM 659 O O . ALA A 1 86 ? 20.735 4.001 -30.889 1.00 54.25 86 ALA A O 1
ATOM 660 N N . GLN A 1 87 ? 20.292 2.293 -29.495 1.00 52.03 87 GLN A N 1
ATOM 661 C CA . GLN A 1 87 ? 21.395 1.453 -29.974 1.00 52.03 87 GLN A CA 1
ATOM 662 C C . GLN A 1 87 ? 20.995 0.586 -31.170 1.00 52.03 87 GLN A C 1
ATOM 664 O O . GLN A 1 87 ? 21.763 0.518 -32.132 1.00 52.03 87 GLN A O 1
ATOM 669 N N . HIS A 1 88 ? 19.791 0.005 -31.182 1.00 50.47 88 HIS A N 1
ATOM 670 C CA . HIS A 1 88 ? 19.318 -0.796 -32.317 1.00 50.47 88 HIS A CA 1
ATOM 671 C C . HIS A 1 88 ? 19.247 0.007 -33.632 1.00 50.47 88 HIS A C 1
ATOM 673 O O . HIS A 1 88 ? 19.584 -0.515 -34.696 1.00 50.47 88 HIS A O 1
ATOM 679 N N . GLY A 1 89 ? 18.923 1.305 -33.573 1.00 51.09 89 GLY A N 1
ATOM 680 C CA . GLY A 1 89 ? 18.916 2.183 -34.752 1.00 51.09 89 GLY A CA 1
ATOM 681 C C . GLY A 1 89 ? 20.301 2.552 -35.309 1.00 51.09 89 GLY A C 1
ATOM 682 O O . GLY A 1 89 ? 20.414 2.869 -36.491 1.00 51.09 89 GLY A O 1
ATOM 683 N N . LYS A 1 90 ? 21.370 2.497 -34.499 1.00 52.38 90 LYS A N 1
ATOM 684 C CA . LYS A 1 90 ? 22.730 2.883 -34.931 1.00 52.38 90 LYS A CA 1
ATOM 685 C C . LYS A 1 90 ? 23.539 1.741 -35.544 1.00 52.38 90 LYS A C 1
ATOM 687 O O . LYS A 1 90 ? 24.468 2.010 -36.296 1.00 52.38 90 LYS A O 1
ATOM 692 N N . PHE A 1 91 ? 23.197 0.483 -35.265 1.00 52.62 91 PHE A N 1
ATOM 693 C CA . PHE A 1 91 ? 23.878 -0.662 -35.884 1.00 52.62 91 PHE A CA 1
ATOM 694 C C . PHE A 1 91 ? 23.323 -1.018 -37.271 1.00 52.62 91 PHE A C 1
ATOM 696 O O . PHE A 1 91 ? 24.062 -1.550 -38.096 1.00 52.62 91 PHE A O 1
ATOM 703 N N . ASN A 1 92 ? 22.072 -0.654 -37.574 1.00 48.75 92 ASN A N 1
ATOM 704 C CA . ASN A 1 92 ? 21.476 -0.882 -38.896 1.00 48.75 92 ASN A CA 1
ATOM 705 C C . ASN A 1 92 ? 21.884 0.146 -39.968 1.00 48.75 92 ASN A C 1
ATOM 707 O O . ASN A 1 92 ? 21.555 -0.053 -41.133 1.00 48.75 92 ASN A O 1
ATOM 711 N N . SER A 1 93 ? 22.612 1.214 -39.620 1.00 50.94 93 SER A N 1
ATOM 712 C CA . SER A 1 93 ? 23.093 2.217 -40.586 1.00 50.94 93 SER A CA 1
ATOM 713 C C . SER A 1 93 ? 24.571 2.072 -40.981 1.00 50.94 93 SER A C 1
ATOM 715 O O . SER A 1 93 ? 25.044 2.838 -41.813 1.00 50.94 93 SER A O 1
ATOM 717 N N . ILE A 1 94 ? 25.297 1.078 -40.444 1.00 52.72 94 ILE A N 1
ATOM 718 C CA . ILE A 1 94 ? 26.711 0.785 -40.785 1.00 52.72 94 ILE A CA 1
ATOM 719 C C . ILE A 1 94 ? 26.819 -0.516 -41.609 1.00 52.72 94 ILE A C 1
ATOM 721 O O . ILE A 1 94 ? 27.752 -1.305 -41.481 1.00 52.72 94 ILE A O 1
ATOM 725 N N . ARG A 1 95 ? 25.826 -0.771 -42.463 1.00 50.69 95 ARG A N 1
ATOM 726 C CA . ARG A 1 95 ? 25.929 -1.722 -43.576 1.00 50.69 95 ARG A CA 1
ATOM 727 C C . ARG A 1 95 ? 25.438 -1.032 -44.845 1.00 50.69 95 ARG A C 1
ATOM 729 O O . ARG A 1 95 ? 24.286 -1.190 -45.237 1.00 50.69 95 ARG A O 1
ATOM 736 N N . VAL A 1 96 ? 26.336 -0.253 -45.440 1.00 44.16 96 VAL A N 1
ATOM 737 C CA . VAL A 1 96 ? 26.350 0.090 -46.867 1.00 44.16 96 VAL A CA 1
ATOM 738 C C . VAL A 1 96 ? 27.722 -0.303 -47.386 1.00 44.16 96 VAL A C 1
ATOM 740 O O . VAL A 1 96 ? 28.704 0.036 -46.687 1.00 44.16 96 VAL A O 1
#

Organism: NCBI:txid2545717

pLDDT: mean 73.7, std 11.74, range [44.16, 86.5]

InterPro domains:
  IPR010310 Type VII secretion system ESAT-6-like [PF06013] (1-85)
  IPR036689 ESAT-6-like superfamily [SSF140453] (1-93)

Mean predicted aligned error: 11.26 Å

Nearest PDB structures (foldseek):
  6zvs-assembly1_A  TM=4.328E-01  e=6.782E+00  Nostoc punctiforme
  7o3x-assembly1_D  TM=4.709E-01  e=7.665E+00  Synechocystis sp. PCC 6803 substr. Kazusa
  6zw4-assembly1_E  TM=4.265E-01  e=9.211E+00  Nostoc punctiforme

Solvent-accessible surface area (backbone atoms only — not comparable to full-atom values): 5518 Å² total; per-residue (Å²): 133,86,78,62,61,70,63,49,54,51,52,52,52,51,52,51,50,50,53,52,52,54,53,48,51,53,52,50,52,52,50,51,49,54,49,49,60,63,76,38,69,60,96,72,34,76,77,43,51,65,56,52,53,52,51,50,52,51,52,50,54,48,51,54,49,48,52,52,50,52,52,52,51,53,50,51,52,48,58,52,54,54,55,50,58,62,50,61,62,58,64,71,70,77,76,127

Sequence (96 aa):
MKYDFNTIDLHVAELHSVVNGMQSDVTNVNALKQKLLTDLTGAGAAGYEQIMAALDNKSQIYNDTLNKLRLAIDEAAKHMSHTDNAQHGKFNSIRV